Protein AF-A0A380JXW8-F1 (afdb_monomer_lite)

Structure (mmCIF, N/CA/C/O backbone):
data_AF-A0A380JXW8-F1
#
_entry.id   AF-A0A380JXW8-F1
#
loop_
_atom_site.group_PDB
_atom_site.id
_atom_site.type_symbol
_atom_site.label_atom_id
_atom_site.label_alt_id
_atom_site.label_comp_id
_atom_site.label_asym_id
_atom_site.label_entity_id
_atom_site.label_seq_id
_atom_site.pdbx_PDB_ins_code
_atom_site.Cartn_x
_atom_site.Cartn_y
_atom_site.Cartn_z
_atom_site.occupancy
_atom_site.B_iso_or_equiv
_atom_site.auth_seq_id
_atom_site.auth_comp_id
_atom_site.auth_asym_id
_atom_site.auth_atom_id
_atom_site.pdbx_PDB_model_num
ATOM 1 N N . MET A 1 1 ? -9.002 -7.241 1.104 1.00 52.75 1 MET A N 1
ATOM 2 C CA . MET A 1 1 ? -7.730 -7.974 1.356 1.00 52.75 1 MET A CA 1
ATOM 3 C C . MET A 1 1 ? -7.179 -8.613 0.079 1.00 52.75 1 MET A C 1
ATOM 5 O O . MET A 1 1 ? -5.976 -8.520 -0.148 1.00 52.75 1 MET A O 1
ATOM 9 N N . PHE A 1 2 ? -8.033 -9.205 -0.769 1.00 54.62 2 PHE A N 1
ATOM 10 C CA . PHE A 1 2 ? -7.660 -9.733 -2.092 1.00 54.62 2 PHE A CA 1
ATOM 11 C C . PHE A 1 2 ? -7.010 -8.697 -3.029 1.00 54.62 2 PHE A C 1
ATOM 13 O O . PHE A 1 2 ? -6.111 -9.050 -3.789 1.00 54.62 2 PHE A O 1
ATOM 20 N N . GLU A 1 3 ? -7.403 -7.423 -2.956 1.00 64.94 3 GLU A N 1
ATOM 21 C CA . GLU A 1 3 ? -6.886 -6.351 -3.819 1.00 64.94 3 GLU A CA 1
ATOM 22 C C . GLU A 1 3 ? -5.367 -6.198 -3.682 1.00 64.94 3 GLU A C 1
ATOM 24 O O . GLU A 1 3 ? -4.668 -6.061 -4.681 1.00 64.94 3 GLU A O 1
ATOM 29 N N . ASN A 1 4 ? -4.841 -6.293 -2.455 1.00 71.38 4 ASN A N 1
ATOM 30 C CA . ASN A 1 4 ? -3.405 -6.181 -2.203 1.00 71.38 4 ASN A CA 1
ATOM 31 C C . ASN A 1 4 ? -2.617 -7.379 -2.748 1.00 71.38 4 ASN A C 1
ATOM 33 O O . ASN A 1 4 ? -1.529 -7.179 -3.272 1.00 71.38 4 ASN A O 1
ATOM 37 N N . ALA A 1 5 ? -3.157 -8.600 -2.670 1.00 78.81 5 ALA A N 1
ATOM 38 C CA . ALA A 1 5 ? -2.507 -9.774 -3.255 1.00 78.81 5 ALA A CA 1
ATOM 39 C C . ALA A 1 5 ? -2.486 -9.697 -4.793 1.00 78.81 5 ALA A C 1
ATOM 41 O O . ALA A 1 5 ? -1.467 -10.000 -5.411 1.00 78.81 5 ALA A O 1
ATOM 42 N N . LYS A 1 6 ? -3.578 -9.217 -5.408 1.00 83.38 6 LYS A N 1
ATOM 43 C CA . LYS A 1 6 ? -3.648 -8.971 -6.856 1.00 83.38 6 LYS A CA 1
ATOM 44 C C . LYS A 1 6 ? -2.648 -7.897 -7.298 1.00 83.38 6 LYS A C 1
ATOM 46 O O . LYS A 1 6 ? -1.910 -8.119 -8.250 1.00 83.38 6 LYS A O 1
ATOM 51 N N . LEU A 1 7 ? -2.595 -6.761 -6.600 1.00 84.06 7 LEU A N 1
ATOM 52 C CA . LEU A 1 7 ? -1.633 -5.692 -6.882 1.00 84.06 7 LEU A CA 1
ATOM 53 C C . LEU A 1 7 ? -0.177 -6.149 -6.699 1.00 84.06 7 LEU A C 1
ATOM 55 O O . LEU A 1 7 ? 0.677 -5.831 -7.524 1.00 84.06 7 LEU A O 1
ATOM 59 N N . GLU A 1 8 ? 0.112 -6.921 -5.650 1.00 88.50 8 GLU A N 1
ATOM 60 C CA . GLU A 1 8 ? 1.440 -7.492 -5.413 1.00 88.50 8 GLU A CA 1
ATOM 61 C C . GLU A 1 8 ? 1.854 -8.458 -6.536 1.00 88.50 8 GLU A C 1
ATOM 63 O O . GLU A 1 8 ? 2.981 -8.379 -7.024 1.00 88.50 8 GLU A O 1
ATOM 68 N N . HIS A 1 9 ? 0.940 -9.315 -7.000 1.00 89.19 9 HIS A N 1
ATOM 69 C CA . HIS A 1 9 ? 1.169 -10.199 -8.145 1.00 89.19 9 HIS A CA 1
ATOM 70 C C . HIS A 1 9 ? 1.448 -9.412 -9.436 1.00 89.19 9 HIS A C 1
ATOM 72 O O . HIS A 1 9 ? 2.484 -9.634 -10.061 1.00 89.19 9 HIS A O 1
ATOM 78 N N . LEU A 1 10 ? 0.607 -8.424 -9.771 1.00 88.12 10 LEU A N 1
ATOM 79 C CA . LEU A 1 10 ? 0.780 -7.566 -10.953 1.00 88.12 10 LEU A CA 1
ATOM 80 C C . LEU A 1 10 ? 2.131 -6.832 -10.958 1.00 88.12 10 LEU A C 1
ATOM 82 O O . LEU A 1 10 ? 2.780 -6.736 -12.000 1.00 88.12 10 LEU A O 1
ATOM 86 N N . LEU A 1 11 ? 2.599 -6.351 -9.799 1.00 89.50 11 LEU A N 1
ATOM 87 C CA . LEU A 1 11 ? 3.935 -5.757 -9.678 1.00 89.50 11 LEU A CA 1
ATOM 88 C C . LEU A 1 11 ? 5.052 -6.763 -9.983 1.00 89.50 11 LEU A C 1
ATOM 90 O O . LEU A 1 11 ? 5.994 -6.425 -10.703 1.00 89.50 11 LEU A O 1
ATOM 94 N N . ARG A 1 12 ? 4.962 -7.982 -9.432 1.00 92.00 12 ARG A N 1
ATOM 95 C CA . ARG A 1 12 ? 5.954 -9.047 -9.660 1.00 92.00 12 ARG A CA 1
ATOM 96 C C . ARG A 1 12 ? 6.005 -9.412 -11.140 1.00 92.00 12 ARG A C 1
ATOM 98 O O . ARG A 1 12 ? 7.087 -9.378 -11.721 1.00 92.00 12 ARG A O 1
ATOM 105 N N . GLU A 1 13 ? 4.852 -9.655 -11.764 1.00 90.44 13 GLU A N 1
ATOM 106 C CA . GLU A 1 13 ? 4.756 -9.940 -13.199 1.00 90.44 13 GLU A CA 1
ATOM 107 C C . GLU A 1 13 ? 5.357 -8.817 -14.051 1.00 90.44 13 GLU A C 1
ATOM 109 O O . GLU A 1 13 ? 6.249 -9.078 -14.858 1.00 90.44 13 GLU A O 1
ATOM 114 N N . LYS A 1 14 ? 4.947 -7.556 -13.841 1.00 88.25 14 LYS A N 1
ATOM 115 C CA . LYS A 1 14 ? 5.435 -6.412 -14.632 1.00 88.25 14 LYS A CA 1
ATOM 116 C C . LYS A 1 14 ? 6.960 -6.242 -14.507 1.00 88.25 14 LYS A C 1
ATOM 118 O O . LYS A 1 14 ? 7.632 -5.984 -15.508 1.00 88.25 14 LYS A O 1
ATOM 123 N N . LEU A 1 15 ? 7.526 -6.419 -13.306 1.00 88.94 15 LEU A N 1
ATOM 124 C CA . LEU A 1 15 ? 8.976 -6.343 -13.065 1.00 88.94 15 LEU A CA 1
ATOM 125 C C . LEU A 1 15 ? 9.755 -7.504 -13.705 1.00 88.94 15 LEU A C 1
ATOM 127 O O . LEU A 1 15 ? 10.836 -7.266 -14.254 1.00 88.94 15 LEU A O 1
ATOM 131 N N . ILE A 1 16 ? 9.215 -8.728 -13.644 1.00 89.69 16 ILE A N 1
ATOM 132 C CA . ILE A 1 16 ? 9.807 -9.944 -14.225 1.00 89.69 16 ILE A CA 1
ATOM 133 C C . ILE A 1 16 ? 9.765 -9.883 -15.755 1.00 89.69 16 ILE A C 1
ATOM 135 O O . ILE A 1 16 ? 10.805 -10.035 -16.392 1.00 89.69 16 ILE A O 1
ATOM 139 N N . GLN A 1 17 ? 8.610 -9.567 -16.351 1.00 86.62 17 GLN A N 1
ATOM 140 C CA . GLN A 1 17 ? 8.437 -9.435 -17.805 1.00 86.62 17 GLN A CA 1
ATOM 141 C C . GLN A 1 17 ? 9.341 -8.347 -18.412 1.00 86.62 17 GLN A C 1
ATOM 143 O O . GLN A 1 17 ? 9.774 -8.459 -19.559 1.00 86.62 17 GLN A O 1
ATOM 148 N N . ASN A 1 18 ? 9.677 -7.300 -17.646 1.00 83.31 18 ASN A N 1
ATOM 149 C CA . ASN A 1 18 ? 10.624 -6.257 -18.054 1.00 83.31 18 ASN A CA 1
ATOM 150 C C . ASN A 1 18 ? 12.091 -6.584 -17.691 1.00 83.31 18 ASN A C 1
ATOM 152 O O . ASN A 1 18 ? 12.923 -5.682 -17.555 1.00 83.31 18 ASN A O 1
ATOM 156 N N . SER A 1 19 ? 12.432 -7.861 -17.510 1.00 81.81 19 SER A N 1
ATOM 157 C CA . SER A 1 19 ? 13.804 -8.337 -17.331 1.00 81.81 19 SER A CA 1
ATOM 158 C C . SER A 1 19 ? 14.049 -9.632 -18.109 1.00 81.81 19 SER A C 1
ATOM 160 O O . SER A 1 19 ? 13.134 -10.378 -18.435 1.00 81.81 19 SER A O 1
ATOM 162 N N . ARG A 1 20 ? 15.320 -9.906 -18.409 1.00 81.38 20 ARG A N 1
ATOM 163 C CA . ARG A 1 20 ? 15.803 -11.208 -18.909 1.00 81.38 20 ARG A CA 1
ATOM 164 C C . ARG A 1 20 ? 16.898 -11.790 -18.012 1.00 81.38 20 ARG A C 1
ATOM 166 O O . ARG A 1 20 ? 17.590 -12.718 -18.412 1.00 81.38 20 ARG A O 1
ATOM 173 N N . ASP A 1 21 ? 17.104 -11.197 -16.838 1.00 86.25 21 ASP A N 1
ATOM 174 C CA . ASP A 1 21 ? 18.146 -11.585 -15.893 1.00 86.25 21 ASP A CA 1
ATOM 175 C C . ASP A 1 21 ? 17.551 -12.500 -14.803 1.00 86.25 21 ASP A C 1
ATOM 177 O O . ASP A 1 21 ? 16.760 -12.012 -13.989 1.00 86.25 21 ASP A O 1
ATOM 181 N N . PRO A 1 22 ? 17.912 -13.799 -14.752 1.00 86.50 22 PRO A N 1
ATOM 182 C CA . PRO A 1 22 ? 17.355 -14.732 -13.770 1.00 86.50 22 PRO A CA 1
ATOM 183 C C . PRO A 1 22 ? 17.661 -14.341 -12.320 1.00 86.50 22 PRO A C 1
ATOM 185 O O . PRO A 1 22 ? 16.844 -14.563 -11.431 1.00 86.50 22 PRO A O 1
ATOM 188 N N . HIS A 1 23 ? 18.807 -13.700 -12.061 1.00 87.38 23 HIS A N 1
ATOM 189 C CA . HIS A 1 23 ? 19.142 -13.240 -10.714 1.00 87.38 23 HIS A CA 1
ATOM 190 C C . HIS A 1 23 ? 18.232 -12.080 -10.282 1.00 87.38 23 HIS A C 1
ATOM 192 O O . HIS A 1 23 ? 17.838 -11.989 -9.116 1.00 87.38 23 HIS A O 1
ATOM 198 N N . TYR A 1 24 ? 17.835 -11.220 -11.227 1.00 86.62 24 TYR A N 1
ATOM 199 C CA . TYR A 1 24 ? 16.839 -10.183 -10.965 1.00 86.62 24 TYR A CA 1
ATOM 200 C C . TYR A 1 24 ? 15.446 -10.766 -10.721 1.00 86.62 24 TYR A C 1
ATOM 202 O O . TYR A 1 24 ? 14.768 -10.308 -9.809 1.00 86.62 24 TYR A O 1
ATOM 210 N N . MET A 1 25 ? 15.027 -11.786 -11.477 1.00 87.69 25 MET A N 1
ATOM 211 C CA . MET A 1 25 ? 13.732 -12.451 -11.270 1.00 87.69 25 MET A CA 1
ATOM 212 C C . MET A 1 25 ? 13.640 -13.055 -9.861 1.00 87.69 25 MET A C 1
ATOM 214 O O . MET A 1 25 ? 12.748 -12.685 -9.102 1.00 87.69 25 MET A O 1
ATOM 218 N N . ASN A 1 26 ? 14.647 -13.832 -9.445 1.00 88.50 26 ASN A N 1
ATOM 219 C CA . ASN A 1 26 ? 14.738 -14.371 -8.081 1.00 88.50 26 ASN A CA 1
ATOM 220 C C . ASN A 1 26 ? 14.780 -13.258 -7.010 1.00 88.50 26 ASN A C 1
ATOM 222 O O . ASN A 1 26 ? 14.266 -13.415 -5.898 1.00 88.50 26 ASN A O 1
ATOM 226 N N . THR A 1 27 ? 15.383 -12.105 -7.330 1.00 90.12 27 THR A N 1
ATOM 227 C CA . THR A 1 27 ? 15.339 -10.922 -6.457 1.00 90.12 27 THR A CA 1
ATOM 228 C C . THR A 1 27 ? 13.914 -10.382 -6.350 1.00 90.12 27 THR A C 1
ATOM 230 O O . THR A 1 27 ? 13.450 -10.158 -5.243 1.00 90.12 27 THR A O 1
ATOM 233 N N . VAL A 1 28 ? 13.192 -10.203 -7.459 1.00 90.75 28 VAL A N 1
ATOM 234 C CA . VAL A 1 28 ? 11.796 -9.736 -7.444 1.00 90.75 28 VAL A CA 1
ATOM 235 C C . VAL A 1 28 ? 10.915 -10.685 -6.629 1.00 90.75 28 VAL A C 1
ATOM 237 O O . VAL A 1 28 ? 10.158 -10.221 -5.783 1.00 90.75 28 VAL A O 1
ATOM 240 N N . GLU A 1 29 ? 11.041 -11.999 -6.817 1.00 89.56 29 GLU A N 1
ATOM 241 C CA . GLU A 1 29 ? 10.279 -13.013 -6.074 1.00 89.56 29 GLU A CA 1
ATOM 242 C C . GLU A 1 29 ? 10.549 -12.976 -4.561 1.00 89.56 29 GLU A C 1
ATOM 244 O O . GLU A 1 29 ? 9.611 -12.953 -3.766 1.00 89.56 29 GLU A O 1
ATOM 249 N N . SER A 1 30 ? 11.812 -12.872 -4.143 1.00 90.00 30 SER A N 1
ATOM 250 C CA . SER A 1 30 ? 12.192 -12.874 -2.720 1.00 90.00 30 SER A CA 1
ATOM 251 C C . SER A 1 30 ? 11.944 -11.556 -1.968 1.00 90.00 30 SER A C 1
ATOM 253 O O . SER A 1 30 ? 12.152 -11.497 -0.754 1.00 90.00 30 SER A O 1
ATOM 255 N N . LYS A 1 31 ? 11.524 -10.477 -2.644 1.00 92.25 31 LYS A N 1
ATOM 256 C CA . LYS A 1 31 ? 11.364 -9.151 -2.023 1.00 92.25 31 LYS A CA 1
ATOM 257 C C . LYS A 1 31 ? 9.966 -8.887 -1.465 1.00 92.25 31 LYS A C 1
ATOM 259 O O . LYS A 1 31 ? 8.951 -9.395 -1.942 1.00 92.25 31 LYS A O 1
ATOM 264 N N . GLU A 1 32 ? 9.942 -8.036 -0.440 1.00 90.88 32 GLU A N 1
ATOM 265 C CA . GLU A 1 32 ? 8.728 -7.515 0.189 1.00 90.88 32 GLU A CA 1
ATOM 266 C C . GLU A 1 32 ? 7.936 -6.579 -0.740 1.00 90.88 32 GLU A C 1
ATOM 268 O O . GLU A 1 32 ? 8.498 -5.877 -1.584 1.00 90.88 32 GLU A O 1
ATOM 273 N N . TYR A 1 33 ? 6.623 -6.490 -0.519 1.00 89.62 33 TYR A N 1
ATOM 274 C CA . TYR A 1 33 ? 5.708 -5.670 -1.322 1.00 89.62 33 TYR A CA 1
ATOM 275 C C . TYR A 1 33 ? 6.131 -4.193 -1.431 1.00 89.62 33 TYR A C 1
ATOM 277 O O . TYR A 1 33 ? 6.109 -3.614 -2.515 1.00 89.62 33 TYR A O 1
ATOM 285 N N . LYS A 1 34 ? 6.625 -3.595 -0.338 1.00 91.38 34 LYS A N 1
ATOM 286 C CA . LYS A 1 34 ? 7.146 -2.216 -0.329 1.00 91.38 34 LYS A CA 1
ATOM 287 C C . LYS A 1 34 ? 8.351 -2.000 -1.243 1.00 91.38 34 LYS A C 1
ATOM 289 O O . LYS A 1 34 ? 8.522 -0.905 -1.778 1.00 91.38 34 LYS A O 1
ATOM 294 N N . TRP A 1 35 ? 9.203 -3.010 -1.403 1.00 93.62 35 TRP A N 1
ATOM 295 C CA . TRP A 1 35 ? 10.341 -2.935 -2.314 1.00 93.62 35 TRP A CA 1
ATOM 296 C C . TRP A 1 35 ? 9.866 -2.971 -3.770 1.00 93.62 35 TRP A C 1
ATOM 298 O O . TRP A 1 35 ? 10.336 -2.165 -4.569 1.00 93.62 35 TRP A O 1
ATOM 308 N N . LEU A 1 36 ? 8.878 -3.818 -4.087 1.00 92.69 36 LEU A N 1
ATOM 309 C CA . LEU A 1 36 ? 8.280 -3.900 -5.425 1.00 92.69 36 LEU A CA 1
ATOM 310 C C . LEU A 1 36 ? 7.676 -2.560 -5.868 1.00 92.69 36 LEU A C 1
ATOM 312 O O . LEU A 1 36 ? 7.932 -2.124 -6.989 1.00 92.69 36 LEU A O 1
ATOM 316 N N . I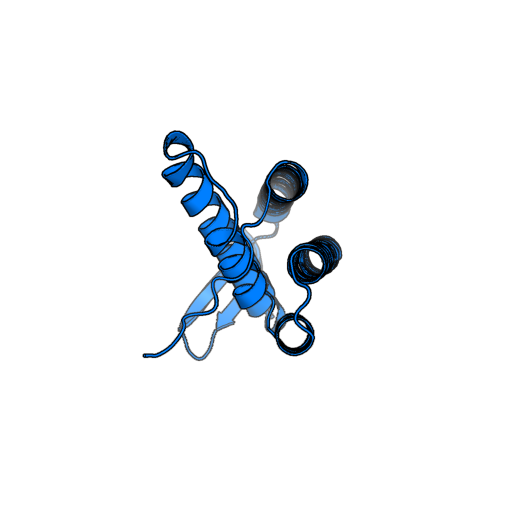LE A 1 37 ? 6.926 -1.891 -4.980 1.00 92.19 37 ILE A N 1
ATOM 317 C CA . ILE A 1 37 ? 6.328 -0.571 -5.251 1.00 92.19 37 ILE A CA 1
ATOM 318 C C . ILE A 1 37 ? 7.430 0.425 -5.649 1.00 92.19 37 ILE A C 1
ATOM 320 O O . ILE A 1 37 ? 7.385 1.002 -6.734 1.00 92.19 37 ILE A O 1
ATOM 324 N N . ARG A 1 38 ? 8.467 0.574 -4.815 1.00 92.69 38 ARG A N 1
ATOM 325 C CA . ARG A 1 38 ? 9.580 1.510 -5.067 1.00 92.69 38 ARG A CA 1
ATOM 326 C C . ARG A 1 38 ? 10.352 1.185 -6.344 1.00 92.69 38 ARG A C 1
ATOM 328 O O . ARG A 1 38 ? 10.714 2.090 -7.090 1.00 92.69 38 ARG A O 1
ATOM 335 N N . GLU A 1 39 ? 10.617 -0.093 -6.606 1.00 91.50 39 GLU A N 1
ATOM 336 C CA . GLU A 1 39 ? 11.359 -0.521 -7.796 1.00 91.50 39 GLU A CA 1
ATOM 337 C C . GLU A 1 39 ? 10.565 -0.253 -9.086 1.00 91.50 39 GLU A C 1
ATOM 339 O O . GLU A 1 39 ? 11.150 0.190 -10.075 1.00 91.50 39 GLU A O 1
ATOM 344 N N . VAL A 1 40 ? 9.235 -0.419 -9.071 1.00 89.69 40 VAL A N 1
ATOM 345 C CA . VAL A 1 40 ? 8.369 -0.007 -10.188 1.00 89.69 40 VAL A CA 1
ATOM 346 C C . VAL A 1 40 ? 8.404 1.506 -10.382 1.00 89.69 40 VAL A C 1
ATOM 348 O O . VAL A 1 40 ? 8.768 1.957 -11.467 1.00 89.69 40 VAL A O 1
ATOM 351 N N . PHE A 1 41 ? 8.130 2.308 -9.349 1.00 88.81 41 PHE A N 1
ATOM 352 C CA . PHE A 1 41 ? 8.115 3.775 -9.480 1.00 88.81 41 PHE A CA 1
ATOM 353 C C . PHE A 1 41 ? 9.469 4.370 -9.890 1.00 88.81 41 PHE A C 1
ATOM 355 O O . PHE A 1 41 ? 9.510 5.360 -10.619 1.00 88.81 41 PHE A O 1
ATOM 362 N N . LYS A 1 42 ? 10.579 3.729 -9.513 1.00 87.62 42 LYS A N 1
ATOM 363 C CA . LYS A 1 42 ? 11.932 4.077 -9.965 1.00 87.62 42 LYS A CA 1
ATOM 364 C C . LYS A 1 42 ? 12.189 3.757 -11.444 1.00 87.62 42 LYS A C 1
ATOM 366 O O . LYS A 1 42 ? 12.999 4.438 -12.073 1.00 87.62 42 LYS A O 1
ATOM 371 N N . ARG A 1 43 ? 11.575 2.698 -11.983 1.00 86.00 43 ARG A N 1
ATOM 372 C CA . ARG A 1 43 ? 11.841 2.182 -13.339 1.00 86.00 43 ARG A CA 1
ATOM 373 C C . ARG A 1 43 ? 10.852 2.656 -14.397 1.00 86.00 43 ARG A C 1
ATOM 375 O O . ARG A 1 43 ? 11.188 2.584 -15.573 1.00 86.00 43 ARG A O 1
ATOM 382 N N . LEU A 1 44 ? 9.651 3.092 -14.038 1.00 84.44 44 LEU A N 1
ATOM 383 C CA . LEU A 1 44 ? 8.661 3.574 -15.006 1.00 84.44 44 LEU A CA 1
ATOM 384 C C . LEU A 1 44 ? 9.201 4.776 -15.820 1.00 84.44 44 LEU A C 1
ATOM 386 O O . LEU A 1 44 ? 9.815 5.698 -15.281 1.00 84.44 44 LEU A O 1
ATOM 390 N N . ARG A 1 45 ? 9.001 4.756 -17.145 1.00 72.56 45 ARG A N 1
ATOM 391 C CA . ARG A 1 45 ? 9.459 5.802 -18.075 1.00 72.56 45 ARG A CA 1
ATOM 392 C C . ARG A 1 45 ? 8.462 6.954 -18.094 1.00 72.56 45 ARG A C 1
ATOM 394 O O . ARG A 1 45 ? 7.284 6.731 -18.325 1.00 72.56 45 ARG A O 1
ATOM 401 N N . PHE A 1 46 ? 8.926 8.189 -17.904 1.00 66.94 46 PHE A N 1
ATOM 402 C CA . PHE A 1 46 ? 8.035 9.274 -17.492 1.00 66.94 46 PHE A CA 1
ATOM 403 C C . PHE A 1 46 ? 8.216 10.606 -18.229 1.00 66.94 46 PHE A C 1
ATOM 405 O O . PHE A 1 46 ? 9.323 11.122 -18.348 1.00 66.94 46 PHE A O 1
ATOM 412 N N . ASP A 1 47 ? 7.082 11.219 -18.582 1.00 68.44 47 ASP A N 1
ATOM 413 C CA . ASP A 1 47 ? 6.937 12.673 -18.739 1.00 68.44 47 ASP A CA 1
ATOM 414 C C . ASP A 1 47 ? 7.185 13.382 -17.389 1.00 68.44 47 ASP A C 1
ATOM 416 O O . ASP A 1 47 ? 6.607 12.998 -16.358 1.00 68.44 47 ASP A O 1
ATOM 420 N N . SER A 1 48 ? 8.030 14.419 -17.415 1.00 73.25 48 SER A N 1
ATOM 421 C CA . SER A 1 48 ? 8.380 15.293 -16.291 1.00 73.25 48 SER A CA 1
ATOM 422 C C . SER A 1 48 ? 7.178 16.006 -15.672 1.00 73.25 48 SER A C 1
ATOM 424 O O . SER A 1 48 ? 7.152 16.196 -14.455 1.00 73.25 48 SER A O 1
ATOM 426 N N . ASN A 1 49 ? 6.160 16.344 -16.468 1.00 78.62 49 ASN A N 1
ATOM 427 C CA . ASN A 1 49 ? 4.994 17.112 -16.019 1.00 78.62 49 ASN A CA 1
ATOM 428 C C . ASN A 1 49 ? 4.149 16.358 -14.978 1.00 78.62 49 ASN A C 1
ATOM 430 O O . ASN A 1 49 ? 3.505 16.961 -14.125 1.00 78.62 49 ASN A O 1
ATOM 434 N N . LYS A 1 50 ? 4.196 15.021 -14.994 1.00 79.06 50 LYS A N 1
ATOM 435 C CA . LYS A 1 50 ? 3.434 14.150 -14.082 1.00 79.06 50 LYS A CA 1
ATOM 436 C C . LYS A 1 50 ? 4.216 13.747 -12.816 1.00 79.06 50 LYS A C 1
ATOM 438 O O . LYS A 1 50 ? 3.739 12.928 -12.033 1.00 79.06 50 LYS A O 1
ATOM 443 N N . LYS A 1 51 ? 5.419 14.295 -12.584 1.00 81.75 51 LYS A N 1
ATOM 444 C CA . LYS A 1 51 ? 6.323 13.882 -11.487 1.00 81.75 51 LYS A CA 1
ATOM 445 C C . LYS A 1 51 ? 5.711 14.023 -10.084 1.00 81.75 51 LYS A C 1
ATOM 447 O O . LYS A 1 51 ? 5.911 13.137 -9.258 1.00 81.75 51 LYS A O 1
ATOM 452 N N . ILE A 1 52 ? 4.974 15.106 -9.818 1.00 85.06 52 ILE A N 1
ATOM 453 C CA . ILE A 1 52 ? 4.363 15.370 -8.499 1.00 85.06 52 ILE A CA 1
ATOM 454 C C . ILE A 1 52 ? 3.253 14.349 -8.217 1.00 85.06 52 ILE A C 1
ATOM 456 O O . ILE A 1 52 ? 3.368 13.576 -7.269 1.00 85.06 52 ILE A O 1
ATOM 460 N N . MET A 1 53 ? 2.262 14.258 -9.112 1.00 84.56 53 MET A N 1
ATOM 461 C CA . MET A 1 53 ? 1.157 13.291 -9.045 1.00 84.56 53 MET A CA 1
ATOM 462 C C . MET A 1 53 ? 1.647 11.847 -8.846 1.00 84.56 53 MET A C 1
ATOM 464 O O . MET A 1 53 ? 1.089 11.107 -8.037 1.00 84.56 53 MET A O 1
ATOM 468 N N . ARG A 1 54 ? 2.708 11.429 -9.553 1.00 83.19 54 ARG A N 1
ATOM 469 C CA . ARG A 1 54 ? 3.255 10.073 -9.392 1.00 83.19 54 ARG A CA 1
ATOM 470 C C . ARG A 1 54 ? 3.957 9.868 -8.040 1.00 83.19 54 ARG A C 1
ATOM 472 O O . ARG A 1 54 ? 3.794 8.798 -7.469 1.00 83.19 54 ARG A O 1
ATOM 479 N N . LYS A 1 55 ? 4.645 10.873 -7.476 1.00 87.88 55 LYS A N 1
ATOM 480 C CA . LYS A 1 55 ? 5.208 10.793 -6.109 1.00 87.88 55 LYS A CA 1
ATOM 481 C C . LYS A 1 55 ? 4.111 10.727 -5.039 1.00 87.88 55 LYS A C 1
ATOM 483 O O . LYS A 1 55 ? 4.246 10.002 -4.059 1.00 87.88 55 LYS A O 1
ATOM 488 N N . GLU A 1 56 ? 3.009 11.451 -5.228 1.00 91.00 56 GLU A N 1
ATOM 489 C CA . GLU A 1 56 ? 1.833 11.334 -4.359 1.00 91.00 56 GLU A CA 1
ATOM 490 C C . GLU A 1 56 ? 1.209 9.937 -4.424 1.00 91.00 56 GLU A C 1
ATOM 492 O O . GLU A 1 56 ? 0.858 9.382 -3.386 1.00 91.00 56 GLU A O 1
ATOM 497 N N . LEU A 1 57 ? 1.091 9.352 -5.620 1.00 90.75 57 LEU A N 1
ATOM 498 C CA . LEU A 1 57 ? 0.550 8.004 -5.803 1.00 90.75 57 LEU A CA 1
ATOM 499 C C . LEU A 1 57 ? 1.468 6.924 -5.201 1.00 90.75 57 LEU A C 1
ATOM 501 O O . LEU A 1 57 ? 0.969 6.017 -4.537 1.00 90.75 57 LEU A O 1
ATOM 505 N N . GLU A 1 58 ? 2.792 7.057 -5.357 1.00 92.62 58 GLU A N 1
ATOM 506 C CA . GLU A 1 58 ? 3.789 6.203 -4.692 1.00 92.62 58 GLU A CA 1
ATOM 507 C C . GLU A 1 58 ? 3.624 6.254 -3.167 1.00 92.62 58 GLU A C 1
ATOM 509 O O . GLU A 1 58 ? 3.480 5.217 -2.521 1.00 92.62 58 GLU A O 1
ATOM 514 N N . ASN A 1 59 ? 3.575 7.463 -2.594 1.00 93.38 59 ASN A N 1
ATOM 515 C CA . ASN A 1 59 ? 3.402 7.664 -1.156 1.00 93.38 59 ASN A CA 1
ATOM 516 C C . ASN A 1 59 ? 2.082 7.060 -0.651 1.00 93.38 59 ASN A C 1
ATOM 518 O O . ASN A 1 59 ? 2.097 6.296 0.311 1.00 93.38 59 ASN A O 1
ATOM 522 N N . LYS A 1 60 ? 0.955 7.334 -1.327 1.00 92.69 60 LYS A N 1
ATOM 523 C CA . LYS A 1 60 ? -0.371 6.789 -0.975 1.00 92.69 60 LYS A CA 1
ATOM 524 C C . LYS A 1 60 ? -0.383 5.258 -0.972 1.00 92.6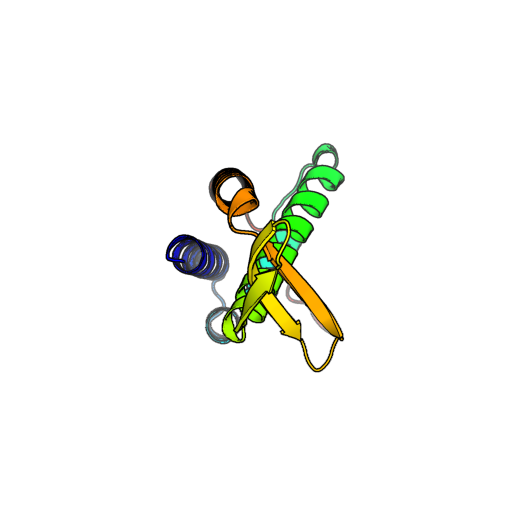9 60 LYS A C 1
ATOM 526 O O . LYS A 1 60 ? -1.004 4.651 -0.102 1.00 92.69 60 LYS A O 1
ATOM 531 N N . TRP A 1 61 ? 0.317 4.627 -1.915 1.00 92.12 61 TRP A N 1
ATOM 532 C CA . TRP A 1 61 ? 0.421 3.170 -1.981 1.00 92.12 61 TRP A CA 1
ATOM 533 C C . TRP A 1 61 ? 1.375 2.598 -0.918 1.00 92.12 61 TRP A C 1
ATOM 535 O O . TRP A 1 61 ? 1.065 1.585 -0.290 1.00 92.12 61 TRP A O 1
ATOM 545 N N . LEU A 1 62 ? 2.498 3.264 -0.640 1.00 92.25 62 LEU A N 1
ATOM 546 C CA . LEU A 1 62 ? 3.385 2.881 0.462 1.00 92.25 62 LEU A CA 1
ATOM 547 C C . LEU A 1 62 ? 2.683 2.984 1.827 1.00 92.25 62 LEU A C 1
ATOM 549 O O . LEU A 1 62 ? 2.836 2.071 2.640 1.00 92.25 62 LEU A O 1
ATOM 553 N N . ASP A 1 63 ? 1.863 4.016 2.051 1.00 90.44 63 ASP A N 1
ATOM 554 C CA . ASP A 1 63 ? 1.028 4.142 3.253 1.00 90.44 63 ASP A CA 1
ATOM 555 C C . ASP A 1 63 ? -0.063 3.059 3.323 1.00 90.44 63 ASP A C 1
ATOM 557 O O . ASP A 1 63 ? -0.321 2.530 4.403 1.00 90.44 63 ASP A O 1
ATOM 561 N N . LEU A 1 64 ? -0.663 2.651 2.194 1.00 89.56 64 LEU A N 1
ATOM 562 C CA . LEU A 1 64 ? -1.584 1.503 2.148 1.00 89.56 64 LEU A CA 1
ATOM 563 C C . LEU A 1 64 ? -0.884 0.198 2.574 1.00 89.56 64 LEU A C 1
ATOM 565 O O . LEU A 1 64 ? -1.457 -0.609 3.312 1.00 89.56 64 LEU A O 1
ATOM 569 N N . ALA A 1 65 ? 0.360 -0.009 2.132 1.00 89.00 65 ALA A N 1
ATOM 570 C CA . ALA A 1 65 ? 1.169 -1.159 2.528 1.00 89.00 65 ALA A CA 1
ATOM 571 C C . ALA A 1 65 ? 1.560 -1.106 4.020 1.00 89.00 65 ALA A C 1
ATOM 573 O O . ALA A 1 65 ? 1.505 -2.132 4.695 1.00 89.00 65 ALA A O 1
ATOM 574 N N . ASP A 1 66 ? 1.880 0.073 4.565 1.00 88.19 66 ASP A N 1
ATOM 575 C CA . ASP A 1 66 ? 2.068 0.255 6.014 1.00 88.19 66 ASP A CA 1
ATOM 576 C C . ASP A 1 66 ? 0.792 -0.022 6.809 1.00 88.19 66 ASP A C 1
ATOM 578 O O . ASP A 1 66 ? 0.833 -0.718 7.821 1.00 88.19 66 ASP A O 1
ATOM 582 N N . LYS A 1 67 ? -0.354 0.477 6.337 1.00 87.56 67 LYS A N 1
ATOM 583 C CA . LYS A 1 67 ? -1.656 0.264 6.974 1.00 87.56 67 LYS A CA 1
ATOM 584 C C . LYS A 1 67 ? -2.019 -1.222 7.015 1.00 87.56 67 LYS A C 1
ATOM 586 O O . LYS A 1 67 ? -2.466 -1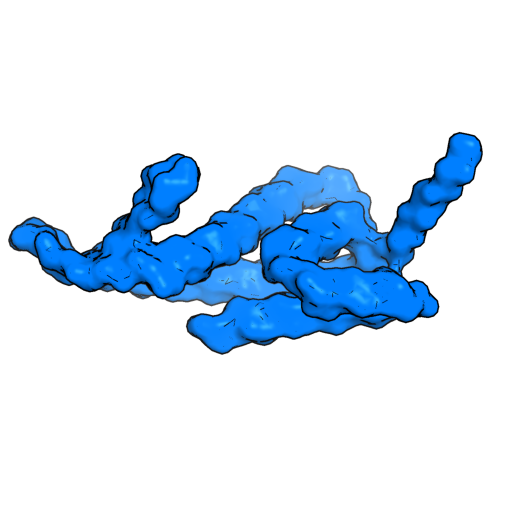.696 8.054 1.00 87.56 67 LYS A O 1
ATOM 591 N N . ARG A 1 68 ? -1.742 -1.984 5.944 1.00 86.19 68 ARG A N 1
ATOM 592 C CA . ARG A 1 68 ? -1.851 -3.460 5.931 1.00 86.19 68 ARG A CA 1
ATOM 593 C C . ARG A 1 68 ? -0.989 -4.099 7.025 1.00 86.19 68 ARG A C 1
ATOM 595 O O . ARG A 1 68 ? -1.484 -4.963 7.740 1.00 86.19 68 ARG A O 1
ATOM 602 N N . ASN A 1 69 ? 0.276 -3.696 7.144 1.00 85.31 69 ASN A N 1
ATOM 603 C CA . ASN A 1 69 ? 1.204 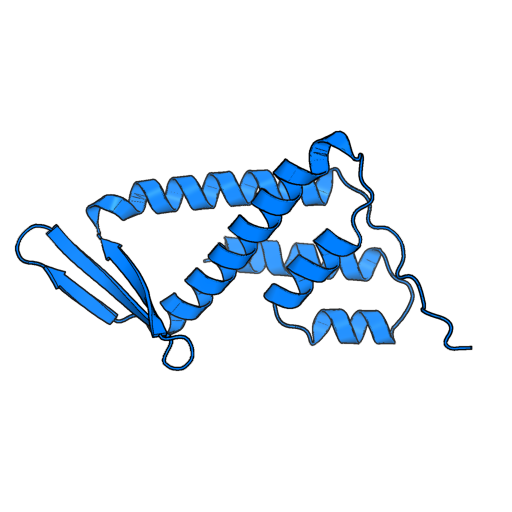-4.283 8.116 1.00 85.31 69 ASN A CA 1
ATOM 604 C C . ASN A 1 69 ? 0.800 -3.956 9.563 1.00 85.31 69 ASN A C 1
ATOM 606 O O . ASN A 1 69 ? 0.833 -4.836 10.415 1.00 85.31 69 ASN A O 1
ATOM 610 N N . LEU A 1 70 ? 0.343 -2.727 9.828 1.00 87.19 70 LEU A N 1
ATOM 611 C CA . LEU A 1 70 ? -0.242 -2.333 11.114 1.00 87.19 70 LEU A CA 1
ATOM 612 C C . LEU A 1 70 ? -1.479 -3.179 11.455 1.00 87.19 70 LEU A C 1
ATOM 614 O O . LEU A 1 70 ? -1.583 -3.704 12.563 1.00 87.19 70 LEU A O 1
ATOM 618 N N . LEU A 1 71 ? -2.398 -3.364 10.504 1.00 88.00 71 LEU A N 1
ATOM 619 C CA . LEU A 1 71 ? -3.619 -4.156 10.704 1.00 88.00 71 LEU A CA 1
ATOM 620 C C . LEU A 1 71 ? -3.362 -5.656 10.944 1.00 88.00 71 LEU A C 1
ATOM 622 O O . LEU A 1 71 ? -4.236 -6.336 11.466 1.00 88.00 71 LEU A O 1
ATOM 626 N N . ALA A 1 72 ? -2.171 -6.185 10.644 1.00 83.56 72 ALA A N 1
ATOM 627 C CA . ALA A 1 72 ? -1.819 -7.571 10.981 1.00 83.56 72 ALA A CA 1
ATOM 628 C C . ALA A 1 72 ? -1.702 -7.826 12.501 1.00 83.56 72 ALA A C 1
ATOM 630 O O . ALA A 1 72 ? -1.688 -8.977 12.938 1.00 83.56 72 ALA A O 1
ATOM 631 N N . HIS A 1 73 ? -1.615 -6.760 13.304 1.00 84.38 73 HIS A N 1
ATOM 632 C CA . HIS A 1 73 ? -1.520 -6.802 14.765 1.00 84.38 73 HIS A CA 1
ATOM 633 C C . HIS A 1 73 ? -2.571 -5.906 15.438 1.00 84.38 73 HIS A C 1
ATOM 635 O O . HIS A 1 73 ? -2.322 -5.373 16.519 1.00 84.38 73 HIS A O 1
ATOM 641 N N . SER A 1 74 ? -3.717 -5.683 14.786 1.00 90.31 74 SER A N 1
ATOM 642 C CA . SER A 1 74 ? -4.759 -4.821 15.339 1.00 90.31 74 SER A CA 1
ATOM 643 C C . SER A 1 74 ? -5.597 -5.487 16.428 1.00 90.31 74 SER A C 1
ATOM 645 O O . SER A 1 74 ? -5.918 -6.670 16.350 1.00 90.31 74 SER A O 1
ATOM 647 N N . GLU A 1 75 ? -6.023 -4.671 17.384 1.00 91.94 75 GLU A N 1
ATOM 648 C CA . GLU A 1 75 ? -6.962 -4.982 18.457 1.00 91.94 75 GLU A CA 1
ATOM 649 C C . GLU A 1 75 ? -8.288 -4.257 18.187 1.00 91.94 75 GLU A C 1
ATOM 651 O O . GLU A 1 75 ? -8.289 -3.118 17.714 1.00 91.94 75 GLU A O 1
ATOM 656 N N . GLU A 1 76 ? -9.413 -4.880 18.524 1.00 92.81 76 GLU A N 1
ATOM 657 C CA . GLU A 1 76 ? -10.709 -4.197 18.571 1.00 92.81 76 GLU A CA 1
ATOM 658 C C . GLU A 1 76 ? -10.880 -3.496 19.924 1.00 92.81 76 GLU A C 1
ATOM 660 O O . GLU A 1 76 ? -10.526 -4.042 20.973 1.00 92.81 76 GLU A O 1
ATOM 665 N N . LYS A 1 77 ? -11.382 -2.259 19.901 1.00 94.25 77 LYS A N 1
ATOM 666 C CA . LYS A 1 77 ? -11.589 -1.409 21.078 1.00 94.25 77 LYS A CA 1
ATOM 667 C C . LYS A 1 77 ? -12.919 -0.673 20.975 1.00 94.25 77 LYS A C 1
ATOM 669 O O . LYS A 1 77 ? -13.514 -0.584 19.906 1.00 94.25 77 LYS A O 1
ATOM 674 N N . PHE A 1 78 ? -13.375 -0.147 22.104 1.00 93.38 78 PHE A N 1
ATOM 675 C CA . PHE A 1 78 ? -14.631 0.584 22.219 1.00 93.38 78 PHE A CA 1
ATOM 676 C C . PHE A 1 78 ? -14.383 1.983 22.786 1.00 93.38 78 PHE A C 1
ATOM 678 O O . PHE A 1 78 ? -13.603 2.149 23.726 1.00 93.38 78 PHE A O 1
ATOM 685 N N . ASP A 1 79 ? -15.046 2.975 22.202 1.00 92.44 79 ASP A N 1
ATOM 686 C CA . ASP A 1 79 ? -15.114 4.359 22.655 1.00 92.44 79 ASP A CA 1
ATOM 687 C C . ASP A 1 79 ? -16.578 4.713 22.960 1.00 92.44 79 ASP A C 1
ATOM 689 O O . ASP A 1 79 ? -17.478 4.386 22.185 1.00 92.44 79 ASP A O 1
ATOM 693 N N . ALA A 1 80 ? -16.832 5.370 24.093 1.00 91.75 80 ALA A N 1
ATOM 694 C CA . ALA A 1 80 ? -18.194 5.619 24.566 1.00 91.75 80 ALA A CA 1
ATOM 695 C C . ALA A 1 80 ? -18.972 6.655 23.730 1.00 91.75 80 ALA A C 1
ATOM 697 O O . ALA A 1 80 ? -20.201 6.649 23.765 1.00 91.75 80 ALA A O 1
ATOM 698 N N . GLU A 1 81 ? -18.285 7.527 22.985 1.00 91.38 81 GLU A N 1
ATOM 699 C CA . GLU A 1 81 ? -18.908 8.533 22.115 1.00 91.38 81 GLU A CA 1
ATOM 700 C C . GLU A 1 81 ? -19.001 8.057 20.657 1.00 91.38 81 GLU A C 1
ATOM 702 O O . GLU A 1 81 ? -19.930 8.429 19.939 1.00 91.38 81 GLU A O 1
ATOM 707 N N . LYS A 1 82 ? -18.024 7.259 20.202 1.00 88.50 82 LYS A N 1
ATOM 708 C CA . LYS A 1 82 ? -17.821 6.916 18.781 1.00 88.50 82 LYS A CA 1
ATOM 709 C C . LYS A 1 82 ? -18.042 5.445 18.435 1.00 88.50 82 LYS A C 1
ATOM 711 O O . LYS A 1 82 ? -18.020 5.110 17.252 1.00 88.50 82 LYS A O 1
ATOM 716 N N . GLY A 1 83 ? -18.275 4.585 19.425 1.00 91.38 83 GLY A N 1
ATOM 717 C CA . GLY A 1 83 ? -18.521 3.158 19.233 1.00 91.38 83 GLY A CA 1
ATOM 718 C C . GLY A 1 83 ? -17.242 2.341 19.042 1.00 91.38 83 GLY A C 1
ATOM 719 O O . GLY A 1 83 ? -16.183 2.664 19.587 1.00 91.38 83 GLY A O 1
ATOM 720 N N . TYR A 1 84 ? -17.343 1.244 18.294 1.00 93.38 84 TYR A N 1
ATOM 721 C CA . TYR A 1 84 ? -16.219 0.337 18.074 1.00 93.38 84 TYR A CA 1
ATOM 722 C C . TYR A 1 84 ? -15.192 0.905 17.086 1.00 93.38 84 TYR A C 1
ATOM 724 O O . TYR A 1 84 ? -15.514 1.610 16.123 1.00 93.38 84 TYR A O 1
ATOM 732 N N . TYR A 1 85 ? -13.922 0.585 17.329 1.00 94.19 85 TYR A N 1
ATOM 733 C CA . TYR A 1 85 ? -12.816 0.952 16.457 1.00 94.19 85 TYR A CA 1
ATOM 734 C C . TYR A 1 85 ? -11.701 -0.090 16.461 1.00 94.19 85 TYR A C 1
ATOM 736 O O . TYR A 1 85 ? -11.420 -0.760 17.456 1.00 94.19 85 TYR A O 1
ATOM 744 N N . ILE A 1 86 ? -11.018 -0.183 15.326 1.00 93.12 86 ILE A N 1
ATOM 745 C CA . ILE A 1 86 ? -9.806 -0.976 15.160 1.00 93.12 86 ILE A CA 1
ATOM 746 C C . ILE A 1 86 ? -8.616 -0.104 15.564 1.00 93.12 86 ILE A C 1
ATOM 748 O O . ILE A 1 86 ? -8.418 0.981 15.010 1.00 93.12 86 ILE A O 1
ATOM 752 N N . TYR A 1 87 ? -7.804 -0.590 16.499 1.00 93.19 87 TYR A N 1
ATOM 753 C CA . TYR A 1 87 ? -6.557 0.034 16.932 1.00 93.19 87 TYR A CA 1
ATOM 754 C C . TYR A 1 87 ? -5.352 -0.809 16.526 1.00 93.19 87 TYR A C 1
ATOM 756 O O . TYR A 1 87 ? -5.375 -2.029 16.645 1.00 93.19 87 TYR A O 1
ATOM 764 N N . SER A 1 88 ? -4.254 -0.177 16.121 1.00 92.25 88 SER A N 1
ATOM 765 C CA . SER A 1 88 ? -2.949 -0.841 16.054 1.00 92.25 88 SER A CA 1
ATOM 766 C C . SER A 1 88 ? -1.818 0.125 16.387 1.00 92.25 88 SER A C 1
ATOM 768 O O . SER A 1 88 ? -1.923 1.327 16.139 1.00 92.25 88 SER A O 1
ATOM 770 N N . LYS A 1 89 ? -0.716 -0.407 16.922 1.00 90.06 89 LYS A N 1
ATOM 771 C CA . LYS A 1 89 ? 0.511 0.342 17.200 1.00 90.06 89 LYS A CA 1
ATOM 772 C C . LYS A 1 89 ? 1.735 -0.463 16.800 1.00 90.06 89 LYS A C 1
ATOM 774 O O . LYS A 1 89 ? 2.014 -1.515 17.376 1.00 90.06 89 LYS A O 1
ATOM 779 N N . ASP A 1 90 ? 2.521 0.074 15.875 1.00 85.69 90 ASP A N 1
ATOM 780 C CA . ASP A 1 90 ? 3.815 -0.511 15.548 1.00 85.69 90 ASP A CA 1
ATOM 781 C C . ASP A 1 90 ? 4.799 -0.299 16.712 1.00 85.69 90 ASP A C 1
ATOM 783 O O . ASP A 1 90 ? 5.032 0.820 17.184 1.00 85.69 90 ASP A O 1
ATOM 787 N N . LYS A 1 91 ? 5.381 -1.394 17.210 1.00 80.25 91 LYS A N 1
ATOM 788 C CA . LYS A 1 91 ? 6.221 -1.371 18.419 1.00 80.25 91 LYS A CA 1
ATOM 789 C C . LYS A 1 91 ? 7.549 -0.639 18.205 1.00 80.25 91 LYS A C 1
ATOM 791 O O . LYS A 1 91 ? 8.080 -0.090 19.177 1.00 80.25 91 LYS A O 1
ATOM 796 N N . CYS A 1 92 ? 8.054 -0.607 16.971 1.00 82.00 92 CYS A N 1
ATOM 797 C CA . CYS A 1 92 ? 9.367 -0.074 16.606 1.00 82.00 92 CYS A CA 1
ATOM 798 C C . CYS A 1 92 ? 9.314 1.429 16.292 1.00 82.00 92 CYS A C 1
ATOM 800 O O . CYS A 1 92 ? 10.075 2.209 16.853 1.00 82.00 92 CYS A O 1
ATOM 802 N N . THR A 1 93 ? 8.384 1.837 15.432 1.00 83.06 93 THR A N 1
ATOM 803 C CA . THR A 1 93 ? 8.197 3.212 14.939 1.00 83.06 93 THR A CA 1
ATOM 804 C C . THR A 1 93 ? 7.243 4.040 15.798 1.00 83.06 93 THR A C 1
ATOM 806 O O . THR A 1 93 ? 7.184 5.255 15.638 1.00 83.06 93 THR A O 1
ATOM 809 N N . LYS A 1 94 ? 6.481 3.395 16.694 1.00 85.12 94 LYS A N 1
ATOM 810 C CA . LYS A 1 94 ? 5.397 3.994 17.493 1.00 85.12 94 LYS A CA 1
ATOM 811 C C . LYS A 1 94 ? 4.238 4.576 16.668 1.00 85.12 94 LYS A C 1
ATOM 813 O O . LYS A 1 94 ? 3.373 5.207 17.269 1.00 85.12 94 LYS A O 1
ATOM 818 N N . LYS A 1 95 ? 4.180 4.346 15.344 1.00 85.88 95 LYS A N 1
ATOM 819 C CA . LYS A 1 95 ? 3.050 4.754 14.489 1.00 85.88 95 LYS A CA 1
ATOM 820 C C . LYS A 1 95 ? 1.780 4.058 14.983 1.00 85.88 95 LYS A C 1
ATOM 822 O O . LYS A 1 95 ? 1.763 2.836 15.134 1.00 85.88 95 LYS A O 1
ATOM 827 N N . GLU A 1 96 ? 0.744 4.845 15.241 1.00 90.62 96 GLU A N 1
ATOM 828 C CA . GLU A 1 96 ? -0.572 4.365 15.660 1.00 90.62 96 GLU A CA 1
ATOM 829 C C . GLU A 1 96 ? -1.566 4.451 14.503 1.00 90.62 96 GLU A C 1
ATOM 831 O O . GLU A 1 96 ? -1.443 5.290 13.608 1.00 90.62 96 GLU A O 1
ATOM 836 N N . LEU A 1 97 ? -2.552 3.562 14.530 1.00 90.19 97 LEU A N 1
ATOM 837 C CA . LEU A 1 97 ? -3.654 3.499 13.590 1.00 90.19 97 LEU A CA 1
ATOM 838 C C . LEU A 1 97 ? -4.959 3.359 14.368 1.00 90.19 97 LEU A C 1
ATOM 840 O O . LEU A 1 97 ? -5.070 2.502 15.241 1.00 90.19 97 LEU A O 1
ATOM 844 N N . PHE A 1 98 ? -5.939 4.172 13.992 1.00 92.56 98 PHE A N 1
ATOM 845 C CA . PHE A 1 98 ? -7.307 4.136 14.489 1.00 92.56 98 PHE A CA 1
ATOM 846 C C . PHE A 1 98 ? -8.230 4.087 13.270 1.00 92.56 98 PHE A C 1
ATOM 848 O O . PHE A 1 98 ? -8.051 4.878 12.342 1.00 92.56 98 PHE A O 1
ATOM 855 N N . ILE A 1 99 ? -9.186 3.160 13.248 1.00 91.50 99 ILE A N 1
ATOM 856 C CA . ILE A 1 99 ? -10.251 3.109 12.239 1.00 91.50 99 ILE A CA 1
ATOM 857 C C . ILE A 1 99 ? -11.566 2.888 12.979 1.00 91.50 99 ILE A C 1
ATOM 859 O O . ILE A 1 99 ? -11.826 1.782 13.448 1.00 91.50 99 ILE A O 1
ATOM 863 N N . TYR A 1 100 ? -12.366 3.942 13.110 1.00 92.69 100 TYR A N 1
ATOM 864 C CA . TYR A 1 100 ? -13.697 3.868 13.707 1.00 92.69 100 TYR A CA 1
ATOM 865 C C . TYR A 1 100 ? -14.690 3.241 12.726 1.00 92.69 100 TYR A C 1
ATOM 867 O O . TYR A 1 100 ? -14.549 3.385 11.509 1.00 92.69 100 TYR A O 1
ATOM 875 N N . GLU A 1 101 ? -15.710 2.563 13.253 1.00 89.06 101 GLU A N 1
ATOM 876 C CA . GLU A 1 101 ? -16.752 1.910 12.453 1.00 89.06 101 GLU A CA 1
ATOM 877 C C . GLU A 1 101 ? -17.424 2.881 11.460 1.00 89.06 101 GLU A C 1
ATOM 879 O O . GLU A 1 101 ? -17.599 2.565 10.283 1.00 89.06 101 GLU A O 1
ATOM 884 N N . ASN A 1 102 ? -17.692 4.113 11.902 1.00 88.69 102 ASN A N 1
ATOM 885 C CA . ASN A 1 102 ? -18.303 5.183 11.104 1.00 88.69 102 ASN A CA 1
ATOM 886 C C . ASN A 1 102 ? -17.426 5.733 9.952 1.00 88.69 102 ASN A C 1
ATOM 888 O O . ASN A 1 102 ? -17.935 6.446 9.084 1.00 88.69 102 ASN A O 1
ATOM 892 N N . ASP A 1 103 ? -16.131 5.405 9.914 1.00 90.12 103 ASP A N 1
ATOM 893 C CA . ASP A 1 103 ? -15.199 5.796 8.850 1.00 90.12 103 ASP A CA 1
ATOM 894 C C . ASP A 1 103 ? -14.923 4.659 7.845 1.00 90.12 103 ASP A C 1
ATOM 896 O O . ASP A 1 103 ? -14.323 4.902 6.792 1.00 90.12 103 ASP A O 1
ATOM 900 N N . LEU A 1 104 ? -15.405 3.433 8.103 1.00 88.69 104 LEU A N 1
ATOM 901 C CA . LEU A 1 104 ? -15.124 2.251 7.273 1.00 88.69 104 LEU A CA 1
ATOM 902 C C . LEU A 1 104 ? -15.521 2.422 5.801 1.00 88.69 104 LEU A C 1
ATOM 904 O O . LEU A 1 104 ? -14.787 1.974 4.919 1.00 88.69 104 LEU A O 1
ATOM 908 N N . ASP A 1 105 ? -16.638 3.086 5.503 1.00 90.44 105 ASP A N 1
ATOM 909 C CA . ASP A 1 105 ? -17.070 3.297 4.115 1.00 90.44 105 ASP A CA 1
ATOM 910 C C . ASP A 1 105 ? -16.218 4.343 3.381 1.00 90.44 105 ASP A C 1
ATOM 912 O O . ASP A 1 105 ? -15.934 4.183 2.189 1.00 90.44 105 ASP A O 1
ATOM 916 N N . LYS A 1 106 ? -15.720 5.369 4.088 1.00 90.06 106 LYS A N 1
ATOM 917 C CA . LYS A 1 106 ? -14.761 6.339 3.526 1.00 90.06 106 LYS A CA 1
ATOM 918 C C . LYS A 1 106 ? -13.441 5.645 3.198 1.00 90.06 106 LYS A C 1
ATOM 920 O O . LYS A 1 106 ? -12.899 5.835 2.112 1.00 90.06 106 LYS A O 1
ATOM 925 N N . GLU A 1 107 ? -12.964 4.799 4.109 1.00 88.25 107 GLU A N 1
ATOM 926 C CA . GLU A 1 107 ? -11.763 3.981 3.934 1.00 88.25 107 GLU A CA 1
ATOM 927 C C . GLU A 1 107 ? -11.898 3.007 2.758 1.00 88.25 107 GLU A C 1
ATOM 929 O O . GLU A 1 107 ? -11.040 2.978 1.876 1.00 88.25 107 GLU A O 1
ATOM 934 N N . ARG A 1 108 ? -13.010 2.265 2.670 1.00 88.62 108 ARG A N 1
ATOM 935 C CA . ARG A 1 108 ? -13.306 1.374 1.533 1.00 88.62 108 ARG A CA 1
ATOM 936 C C . ARG A 1 108 ? -13.311 2.125 0.204 1.00 88.62 108 ARG A C 1
ATOM 938 O O . ARG A 1 108 ? -12.718 1.642 -0.765 1.00 88.62 108 ARG A O 1
ATOM 945 N N . LYS A 1 109 ? -13.936 3.306 0.154 1.00 90.50 109 LYS A N 1
ATOM 946 C CA . LYS A 1 109 ? -13.969 4.150 -1.046 1.00 90.50 109 LYS A CA 1
ATOM 947 C C . LYS A 1 109 ? -12.567 4.629 -1.434 1.00 90.50 109 LYS A C 1
ATOM 949 O O . LYS A 1 109 ? -12.164 4.422 -2.576 1.00 90.50 109 LYS A O 1
ATOM 954 N N . TYR A 1 110 ? -11.804 5.171 -0.483 1.00 90.19 110 TYR A N 1
ATOM 955 C CA . TYR A 1 110 ? -10.426 5.623 -0.703 1.00 90.19 110 TYR A CA 1
ATOM 956 C C . TYR A 1 110 ? -9.525 4.501 -1.241 1.00 90.19 110 TYR A C 1
ATOM 958 O O . TYR A 1 110 ? -8.815 4.690 -2.230 1.00 90.19 110 TYR A O 1
ATOM 966 N N . ILE A 1 111 ? -9.587 3.310 -0.635 1.00 88.56 111 ILE A N 1
ATOM 967 C CA . ILE A 1 111 ? -8.818 2.142 -1.084 1.00 88.56 111 ILE A CA 1
ATOM 968 C C . ILE A 1 111 ? -9.237 1.732 -2.503 1.00 88.56 111 ILE A C 1
ATOM 970 O O . ILE A 1 111 ? -8.372 1.477 -3.338 1.00 88.56 111 ILE A O 1
ATOM 974 N N . SER A 1 112 ? -10.539 1.711 -2.802 1.00 89.62 112 SER A N 1
ATOM 975 C CA . SER A 1 112 ? -11.053 1.345 -4.131 1.00 89.62 112 SER A CA 1
ATOM 976 C C . SER A 1 112 ? -10.570 2.310 -5.220 1.00 89.62 112 SER A C 1
ATOM 978 O O . SER A 1 112 ? -10.050 1.876 -6.248 1.00 89.62 112 SER A O 1
ATOM 980 N N . GLU A 1 113 ? -10.667 3.619 -4.978 1.00 90.06 113 GLU A N 1
ATOM 981 C CA . GLU A 1 113 ? -10.172 4.655 -5.893 1.00 90.06 113 GLU A CA 1
ATOM 982 C C . GLU A 1 113 ? -8.651 4.560 -6.087 1.00 90.06 113 GLU A C 1
ATOM 984 O O . GLU A 1 113 ? -8.151 4.659 -7.210 1.00 90.06 113 GLU A O 1
ATOM 989 N N . LEU A 1 114 ? -7.894 4.315 -5.013 1.00 89.62 114 LEU A N 1
ATOM 990 C CA . LEU A 1 114 ? -6.444 4.135 -5.074 1.00 89.62 114 LEU A CA 1
ATOM 991 C C . LEU A 1 114 ? -6.056 2.905 -5.916 1.00 89.62 114 LEU A C 1
ATOM 993 O O . LEU A 1 114 ? -5.186 3.013 -6.778 1.00 89.62 114 LEU A O 1
ATOM 997 N N . VAL A 1 115 ? -6.733 1.766 -5.732 1.00 88.06 115 VAL A N 1
ATOM 998 C CA . VAL A 1 115 ? -6.509 0.533 -6.512 1.00 88.06 115 VAL A CA 1
ATOM 999 C C . VAL A 1 115 ? -6.783 0.755 -8.006 1.00 88.06 115 VAL A C 1
ATOM 1001 O O . VAL A 1 115 ? -6.003 0.296 -8.841 1.00 88.06 115 VAL A O 1
ATOM 1004 N N . ILE A 1 116 ? -7.844 1.486 -8.369 1.00 89.81 116 ILE A N 1
ATOM 1005 C CA . ILE A 1 116 ? -8.151 1.826 -9.773 1.00 89.81 116 ILE A CA 1
ATOM 1006 C C . ILE A 1 116 ? -7.024 2.672 -10.387 1.00 89.81 116 ILE A C 1
ATOM 1008 O O . ILE A 1 116 ? -6.520 2.346 -11.464 1.00 89.81 116 ILE A O 1
ATOM 1012 N N . ASN A 1 117 ? -6.584 3.720 -9.683 1.00 88.88 117 ASN A N 1
ATOM 1013 C CA . ASN A 1 117 ? -5.503 4.600 -10.137 1.00 88.88 117 ASN A CA 1
ATOM 1014 C C . ASN A 1 117 ? -4.166 3.858 -10.303 1.00 88.88 117 ASN A C 1
ATOM 1016 O O . ASN A 1 117 ? -3.434 4.106 -11.260 1.00 88.88 117 ASN A O 1
ATOM 1020 N N . ILE A 1 118 ? -3.862 2.926 -9.394 1.00 87.62 118 ILE A N 1
ATOM 1021 C CA . ILE A 1 118 ? -2.663 2.085 -9.457 1.00 87.62 118 ILE A CA 1
ATOM 1022 C C . ILE A 1 118 ? -2.693 1.165 -10.684 1.00 87.62 118 ILE A C 1
ATOM 1024 O O . ILE A 1 118 ? -1.724 1.157 -11.441 1.00 87.62 118 ILE A O 1
ATOM 1028 N N . ASN A 1 119 ? -3.784 0.423 -10.911 1.00 86.38 119 ASN A N 1
ATOM 1029 C CA . ASN A 1 119 ? -3.889 -0.474 -12.072 1.00 86.38 119 ASN A CA 1
ATOM 1030 C C . ASN A 1 119 ? -3.745 0.310 -13.387 1.00 86.38 119 ASN A C 1
ATOM 1032 O O . ASN A 1 119 ? -2.926 -0.047 -14.227 1.00 86.38 119 ASN A O 1
ATOM 1036 N N . SER A 1 120 ? -4.442 1.446 -13.508 1.00 86.75 120 SER A N 1
ATOM 1037 C CA . SER A 1 120 ? -4.346 2.335 -14.674 1.00 86.75 120 SER A CA 1
ATOM 1038 C C . SER A 1 120 ? -2.906 2.796 -14.958 1.00 86.75 120 SER A C 1
ATOM 1040 O O . SER A 1 120 ? -2.468 2.789 -16.111 1.00 86.75 120 SER A O 1
ATOM 1042 N N . LEU A 1 121 ? -2.124 3.130 -13.920 1.00 84.75 121 LEU A N 1
ATOM 1043 C CA . LEU A 1 121 ? -0.700 3.456 -14.071 1.00 84.75 121 LEU A CA 1
ATOM 1044 C C . LEU A 1 121 ? 0.123 2.243 -14.536 1.00 84.75 121 LEU A C 1
ATOM 1046 O O . LEU A 1 121 ? 0.942 2.378 -15.443 1.00 84.75 121 LEU A O 1
ATOM 1050 N N . ILE A 1 122 ? -0.070 1.076 -13.913 1.00 82.75 122 ILE A N 1
ATOM 1051 C CA . ILE A 1 122 ? 0.683 -0.145 -14.237 1.00 82.75 122 ILE A CA 1
ATOM 1052 C C . ILE A 1 122 ? 0.422 -0.572 -15.679 1.00 82.75 122 ILE A C 1
ATOM 1054 O O . ILE A 1 122 ? 1.368 -0.952 -16.365 1.00 82.75 122 ILE A O 1
ATOM 1058 N N . ASP A 1 123 ? -0.819 -0.499 -16.153 1.00 82.00 123 ASP A N 1
ATOM 1059 C CA . ASP A 1 123 ? -1.193 -0.941 -17.496 1.00 82.00 123 ASP A CA 1
ATOM 1060 C C . ASP A 1 123 ? -0.703 0.032 -18.579 1.00 82.00 123 ASP A C 1
ATOM 1062 O O . ASP A 1 123 ? -0.150 -0.403 -19.591 1.00 82.00 123 ASP A O 1
ATOM 1066 N N . SER A 1 124 ? -0.846 1.345 -18.354 1.00 79.31 124 SER A N 1
ATOM 1067 C CA . SER A 1 124 ? -0.545 2.374 -19.364 1.00 79.31 124 SER A CA 1
ATOM 1068 C C . SER A 1 124 ? 0.942 2.698 -19.549 1.00 79.31 124 SER A C 1
ATOM 1070 O O . SER A 1 124 ? 1.331 3.174 -20.617 1.00 79.31 124 SER A O 1
ATOM 1072 N N . GLU A 1 125 ? 1.782 2.458 -18.541 1.00 78.69 125 GLU A N 1
ATOM 1073 C CA . GLU A 1 125 ? 3.180 2.898 -18.544 1.00 78.69 125 GLU A CA 1
ATOM 1074 C C . GLU A 1 125 ? 4.178 1.747 -18.806 1.00 78.69 125 GLU A C 1
ATOM 1076 O O . GLU A 1 125 ? 3.979 0.575 -18.454 1.00 78.69 125 GLU A O 1
ATOM 1081 N N . TYR A 1 126 ? 5.317 2.106 -19.406 1.00 77.69 126 TYR A N 1
ATOM 1082 C CA . TYR A 1 126 ? 6.413 1.183 -19.712 1.00 77.69 126 TYR A CA 1
ATOM 1083 C C . TYR A 1 126 ? 7.535 1.295 -18.680 1.00 77.69 126 TYR A C 1
ATOM 1085 O O . TYR A 1 126 ? 7.994 2.389 -18.354 1.00 77.69 126 TYR A O 1
ATOM 1093 N N . LEU A 1 127 ? 8.038 0.152 -18.214 1.00 80.88 127 LEU A N 1
ATOM 1094 C CA . LEU A 1 127 ? 9.246 0.090 -17.396 1.00 80.88 127 LEU A CA 1
ATOM 1095 C C . LEU A 1 127 ? 10.502 0.200 -18.278 1.00 80.88 127 LEU A C 1
ATOM 1097 O O . LEU A 1 127 ? 10.616 -0.450 -19.321 1.00 80.88 127 LEU A O 1
ATOM 1101 N N . ILE A 1 128 ? 11.456 1.013 -17.831 1.00 81.31 128 ILE A N 1
ATOM 1102 C CA . ILE A 1 128 ? 12.823 1.074 -18.347 1.00 81.31 12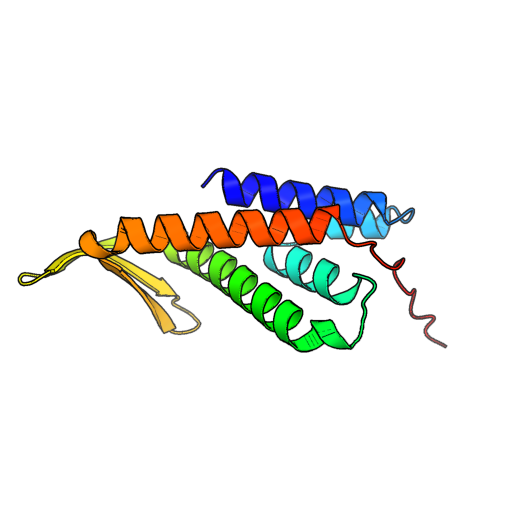8 ILE A CA 1
ATOM 1103 C C . ILE A 1 128 ? 13.562 -0.199 -17.880 1.00 81.31 128 ILE A C 1
ATOM 1105 O O . ILE A 1 128 ? 13.431 -0.591 -16.709 1.00 81.31 128 ILE A O 1
ATOM 1109 N N . PRO A 1 129 ? 14.361 -0.851 -18.749 1.00 74.69 129 PRO A N 1
ATOM 1110 C CA . PRO A 1 129 ? 15.219 -1.966 -18.359 1.00 74.69 129 PRO A CA 1
ATOM 1111 C C . PRO A 1 129 ? 16.123 -1.621 -17.171 1.00 74.69 129 PRO A C 1
ATOM 1113 O O . PRO A 1 129 ? 16.546 -0.476 -17.006 1.00 74.69 129 PRO A O 1
ATOM 1116 N N . GLN A 1 130 ? 16.454 -2.619 -16.350 1.00 68.94 130 GLN A N 1
ATOM 1117 C CA . GLN A 1 130 ? 17.352 -2.419 -15.216 1.00 68.94 130 GLN A CA 1
ATOM 1118 C C . GLN A 1 130 ? 18.718 -1.905 -15.705 1.00 68.94 130 GLN A C 1
ATOM 1120 O O . GLN A 1 130 ? 19.449 -2.613 -16.401 1.00 68.94 130 GLN A O 1
ATOM 1125 N N . ILE A 1 131 ? 19.087 -0.683 -15.311 1.00 62.03 131 ILE A N 1
ATOM 1126 C CA . ILE A 1 131 ? 20.428 -0.152 -15.562 1.00 62.03 131 ILE A CA 1
ATOM 1127 C C . ILE A 1 131 ? 21.402 -0.954 -14.699 1.00 62.03 131 ILE A C 1
ATOM 1129 O O . ILE A 1 131 ? 21.482 -0.764 -13.483 1.00 62.03 131 ILE A O 1
ATOM 1133 N N . LYS A 1 132 ? 22.153 -1.863 -15.328 1.00 56.22 132 LYS A N 1
ATOM 1134 C CA . LYS A 1 132 ? 23.307 -2.492 -14.688 1.00 56.22 132 LYS A CA 1
ATOM 1135 C C . LYS A 1 132 ? 24.360 -1.412 -14.475 1.00 56.22 132 LYS A C 1
ATOM 1137 O O . LYS A 1 132 ? 25.056 -1.040 -15.418 1.00 56.22 132 LYS A O 1
ATOM 1142 N N . ASN A 1 133 ? 24.481 -0.928 -13.239 1.00 45.56 133 ASN A N 1
ATOM 1143 C CA . ASN A 1 133 ? 25.624 -0.125 -12.820 1.00 45.56 133 ASN A CA 1
ATOM 1144 C C . ASN A 1 133 ? 26.889 -0.964 -13.025 1.00 45.56 133 ASN A C 1
ATOM 1146 O O . ASN A 1 133 ? 27.243 -1.787 -12.178 1.00 45.56 133 ASN A O 1
ATOM 1150 N N . ARG A 1 134 ? 27.562 -0.762 -14.163 1.00 40.16 134 ARG A N 1
ATOM 1151 C CA . ARG A 1 134 ? 28.941 -1.198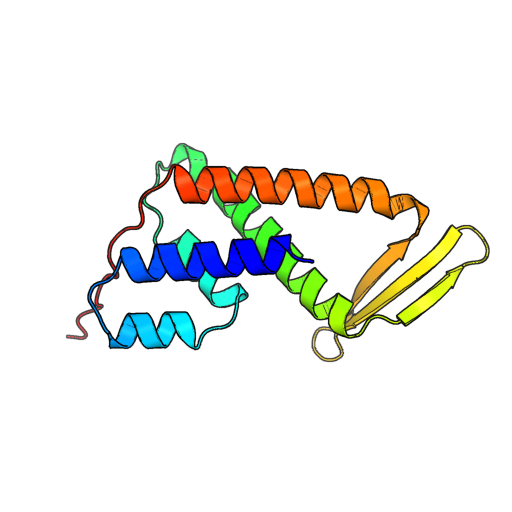 -14.356 1.00 40.16 134 ARG A CA 1
ATOM 1152 C C . ARG A 1 134 ? 29.770 -0.440 -13.326 1.00 40.16 134 ARG A C 1
ATOM 1154 O O . ARG A 1 134 ? 30.014 0.751 -13.491 1.00 40.16 134 ARG A O 1
ATOM 1161 N N . LYS A 1 135 ? 30.132 -1.121 -12.237 1.00 41.66 135 LYS A N 1
ATOM 1162 C CA . LYS A 1 135 ? 31.232 -0.673 -11.388 1.00 41.66 135 LYS A CA 1
ATOM 1163 C C . LYS A 1 135 ? 32.486 -0.737 -12.258 1.00 41.66 135 LYS A C 1
ATOM 1165 O O . LYS A 1 135 ? 32.842 -1.826 -12.709 1.00 41.66 135 LYS A O 1
ATOM 1170 N N . TYR A 1 136 ? 33.037 0.434 -12.546 1.00 39.22 136 TYR A N 1
ATOM 1171 C CA . TYR A 1 136 ? 34.415 0.604 -12.991 1.00 39.22 136 TYR A CA 1
ATOM 1172 C C . TYR A 1 136 ? 35.318 0.600 -11.753 1.00 39.22 136 TYR A C 1
ATOM 1174 O O . TYR A 1 136 ? 34.814 1.035 -10.688 1.00 39.22 136 TYR A O 1
#

Radius of gyration: 17.81 Å; chains: 1; bounding box: 53×32×44 Å

Foldseek 3Di:
DVLLVVLLVLLLVQQCVLDPDVVSNVVSVPDDSLVSLVLQLVFWDDDPVCVVVSVVLSVLVSVVVVVVVQQVAWDWDADPVQGIWIWGADPPPRDIDIGGPVCVVVVVVSVVVSSVVSVVPSVPIHGHHDPDPPDD

Sequence (136 aa):
MFENAKLEHLLREKLIQNSRDPHYMNTVESKEYKWLIREVFKRLRFDSNKKIMRKELENKWLDLADKRNLLAHSEEKFDAEKGYYIYSKDKCTKKELFIYENDLDKERKYISELVININSLIDSEYLIPQIKNRKY

Secondary structure (DSSP, 8-state):
-HHHHHHHHHHHHHHHHT---HHHHHHHHHS-HHHHHHHHHHHB---GGGHHHHHHHHHHHHHHHHHHHHHTT-EEEEETTTEEEEEEE-TTT--EEEEEGGGHHHHHHHHHHHHHHHHHHHHH-PBPPP------

pLDDT: mean 84.78, std 10.76, range [39.22, 94.25]

Organism: NCBI:txid99822